Protein AF-A0A0F3NGR4-F1 (afdb_monomer_lite)

Secondary structure (DSSP, 8-state):
---------EEEEETTTSHHHHHHHHHHHHHH--EEEEEESS-HHHHHHHHHHHHHHH---EEEEE--

Structure (mmCIF, N/CA/C/O backbone):
data_AF-A0A0F3NGR4-F1
#
_entry.id   AF-A0A0F3NGR4-F1
#
loop_
_atom_site.group_PDB
_atom_site.id
_atom_site.type_symbol
_atom_site.label_atom_id
_atom_site.label_alt_id
_atom_site.label_comp_id
_atom_site.label_asym_id
_atom_site.label_entity_id
_atom_site.label_seq_id
_atom_site.pdbx_PDB_ins_code
_atom_site.Cartn_x
_atom_site.Cartn_y
_atom_site.Cartn_z
_atom_site.occupancy
_atom_site.B_iso_or_equiv
_atom_site.auth_seq_id
_atom_site.auth_comp_id
_atom_si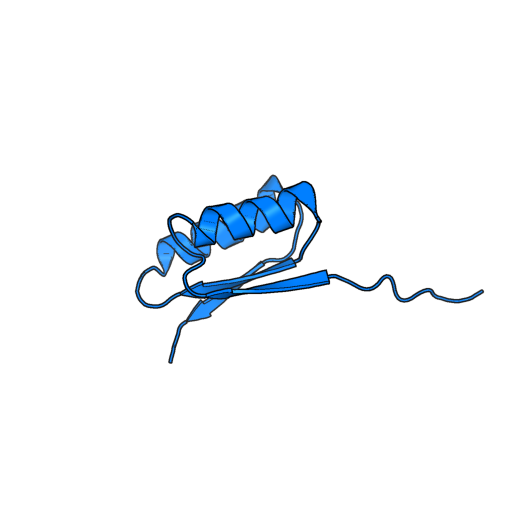te.auth_asym_id
_atom_site.auth_atom_id
_atom_site.pdbx_PDB_model_num
ATOM 1 N N . MET A 1 1 ? -14.953 -0.615 34.232 1.00 47.62 1 MET A N 1
ATOM 2 C CA . MET A 1 1 ? -14.857 0.017 32.897 1.00 47.62 1 MET A CA 1
ATOM 3 C C . MET A 1 1 ? -13.873 -0.789 32.065 1.00 47.62 1 MET A C 1
ATOM 5 O O . MET A 1 1 ? -12.675 -0.693 32.294 1.00 47.62 1 MET A O 1
ATOM 9 N N . SER A 1 2 ? -14.360 -1.667 31.185 1.00 49.22 2 SER A N 1
ATOM 10 C CA . SER A 1 2 ? -13.479 -2.433 30.298 1.00 49.22 2 SER A CA 1
ATOM 11 C C . SER A 1 2 ? -12.881 -1.470 29.274 1.00 49.22 2 SER A C 1
ATOM 13 O O . SER A 1 2 ? -13.619 -0.893 28.475 1.00 49.22 2 SER A O 1
ATOM 15 N N . ARG A 1 3 ? -11.560 -1.255 29.306 1.00 58.41 3 ARG A N 1
ATOM 16 C CA . ARG A 1 3 ? -10.833 -0.719 28.150 1.00 58.41 3 ARG A CA 1
ATOM 17 C C . ARG A 1 3 ? -10.927 -1.785 27.061 1.00 58.41 3 ARG A C 1
ATOM 19 O O . ARG A 1 3 ? -10.085 -2.678 26.991 1.00 58.41 3 ARG A O 1
ATOM 26 N N . GLY A 1 4 ? -11.987 -1.729 26.259 1.00 52.00 4 GLY A N 1
ATOM 27 C CA . GLY A 1 4 ? -12.080 -2.535 25.054 1.00 52.00 4 GLY A CA 1
ATOM 28 C C . GLY A 1 4 ? -10.864 -2.211 24.197 1.00 52.00 4 GLY A C 1
ATOM 29 O O . GLY A 1 4 ? -10.713 -1.076 23.754 1.00 52.00 4 GLY A O 1
ATOM 30 N N . HIS A 1 5 ? -9.963 -3.174 24.010 1.00 59.62 5 HIS A N 1
ATOM 31 C CA . HIS A 1 5 ? -8.966 -3.067 22.955 1.00 59.62 5 HIS A CA 1
ATOM 32 C C . HIS A 1 5 ? -9.741 -3.099 21.643 1.00 59.62 5 HIS A C 1
ATOM 34 O O . HIS A 1 5 ? -10.122 -4.169 21.164 1.00 59.62 5 HIS A O 1
ATOM 40 N N . GLU A 1 6 ? -10.035 -1.921 21.099 1.00 70.06 6 GLU A N 1
ATOM 41 C CA . GLU A 1 6 ? -10.533 -1.799 19.742 1.00 70.06 6 GLU A CA 1
ATOM 42 C C . GLU A 1 6 ? -9.496 -2.479 18.843 1.00 70.06 6 GLU A C 1
ATOM 44 O O . GLU A 1 6 ? -8.348 -2.038 18.736 1.00 70.06 6 GLU A O 1
ATOM 49 N N . ARG A 1 7 ? -9.845 -3.655 18.307 1.00 76.38 7 ARG A N 1
ATOM 50 C CA . ARG A 1 7 ? -8.893 -4.458 17.541 1.00 76.38 7 ARG A CA 1
ATOM 51 C C . ARG A 1 7 ? -8.602 -3.735 16.235 1.00 76.38 7 ARG A C 1
ATOM 53 O O . ARG A 1 7 ? -9.374 -3.850 15.283 1.00 76.38 7 ARG A O 1
ATOM 60 N N . LYS A 1 8 ? -7.481 -3.012 16.194 1.00 83.31 8 LYS A N 1
ATOM 61 C CA . LYS A 1 8 ? -6.932 -2.450 14.960 1.00 83.31 8 LYS A CA 1
ATOM 62 C C . LYS A 1 8 ? -6.739 -3.575 13.948 1.00 83.31 8 LYS A C 1
ATOM 64 O O . LYS A 1 8 ? -6.129 -4.599 14.254 1.00 83.31 8 LYS A O 1
ATOM 69 N N . LYS A 1 9 ? -7.310 -3.394 12.760 1.00 92.75 9 LYS A N 1
ATOM 70 C CA . LYS A 1 9 ? -7.238 -4.358 11.663 1.00 92.75 9 LYS A CA 1
ATOM 71 C C . LYS A 1 9 ? -6.138 -3.916 10.710 1.00 92.75 9 LYS A C 1
ATOM 73 O O . LYS A 1 9 ? -6.158 -2.780 10.245 1.00 92.75 9 LYS A O 1
ATOM 78 N N . ALA A 1 10 ? -5.201 -4.811 10.425 1.00 97.19 10 ALA A N 1
ATOM 79 C CA . ALA A 1 10 ? -4.110 -4.573 9.489 1.00 97.19 10 ALA A CA 1
ATOM 80 C C . ALA A 1 10 ? -4.004 -5.727 8.486 1.00 97.19 10 ALA A C 1
ATOM 82 O O . ALA A 1 10 ? -4.377 -6.858 8.803 1.00 97.19 10 ALA A O 1
ATOM 83 N N . VAL A 1 11 ? -3.520 -5.441 7.277 1.00 98.19 11 VAL A N 1
ATOM 84 C CA . VAL A 1 11 ? -3.346 -6.432 6.205 1.00 98.19 11 VAL A CA 1
ATOM 85 C C . VAL A 1 11 ? -2.021 -6.226 5.475 1.00 98.19 11 VAL A C 1
ATOM 87 O O . VAL A 1 11 ? -1.636 -5.097 5.177 1.00 98.19 11 VAL A O 1
ATOM 90 N N . LEU A 1 12 ? -1.332 -7.326 5.167 1.00 98.12 12 LEU A N 1
ATOM 91 C CA . LEU A 1 12 ? -0.169 -7.354 4.281 1.00 98.12 12 LEU A CA 1
ATOM 92 C C . LEU A 1 12 ? -0.611 -7.736 2.873 1.00 98.12 12 LEU A C 1
ATOM 94 O O . LEU A 1 12 ? -1.262 -8.761 2.686 1.00 98.12 12 LEU A O 1
ATOM 98 N N . ILE A 1 13 ? -0.230 -6.932 1.882 1.00 98.19 13 ILE A N 1
ATOM 99 C CA . ILE A 1 13 ? -0.569 -7.179 0.480 1.00 98.19 13 ILE A CA 1
ATOM 100 C C . ILE A 1 13 ? 0.723 -7.252 -0.338 1.00 98.19 13 ILE A C 1
ATOM 102 O O . ILE A 1 13 ? 1.467 -6.275 -0.452 1.00 98.19 13 ILE A O 1
ATOM 106 N N . THR A 1 14 ? 0.995 -8.414 -0.934 1.00 97.06 14 THR A N 1
ATOM 107 C CA . THR A 1 14 ? 2.146 -8.632 -1.822 1.00 97.06 14 THR A CA 1
ATOM 108 C C . THR A 1 14 ? 1.884 -8.071 -3.213 1.00 97.06 14 THR A C 1
ATOM 110 O O . THR A 1 14 ? 0.819 -8.297 -3.783 1.00 97.06 14 THR A O 1
ATOM 113 N N . GLY A 1 15 ? 2.849 -7.344 -3.785 1.00 96.25 15 GLY A N 1
ATOM 114 C CA . GLY A 1 15 ? 2.664 -6.705 -5.093 1.00 96.25 15 GLY A CA 1
ATOM 115 C C . GLY A 1 15 ? 1.693 -5.520 -5.040 1.00 96.25 15 GLY A C 1
ATOM 116 O O . GLY A 1 15 ? 1.140 -5.124 -6.064 1.00 96.25 15 GLY A O 1
ATOM 117 N N . ALA A 1 16 ? 1.491 -4.942 -3.852 1.00 97.75 16 ALA A N 1
ATOM 118 C CA . ALA A 1 16 ? 0.503 -3.898 -3.598 1.00 97.75 16 ALA A CA 1
ATOM 119 C C . ALA A 1 16 ? 0.764 -2.595 -4.358 1.00 97.75 16 ALA A C 1
ATOM 121 O O . ALA A 1 16 ? -0.157 -1.821 -4.576 1.00 97.75 16 ALA A O 1
ATOM 122 N N . ALA A 1 17 ? 1.995 -2.349 -4.804 1.00 96.38 17 ALA A N 1
ATOM 123 C CA . ALA A 1 17 ? 2.353 -1.107 -5.484 1.00 96.38 17 ALA A CA 1
ATOM 124 C C . ALA A 1 17 ? 1.579 -0.863 -6.802 1.00 96.38 17 ALA A C 1
ATOM 126 O O . ALA A 1 17 ? 1.462 0.285 -7.235 1.00 96.38 17 ALA A O 1
ATOM 127 N N . ASN A 1 18 ? 1.044 -1.909 -7.455 1.00 96.12 18 ASN A N 1
ATOM 128 C CA . ASN A 1 18 ? 0.482 -1.822 -8.808 1.00 96.12 18 ASN A CA 1
ATOM 129 C C . ASN A 1 18 ? -0.826 -2.604 -9.009 1.00 96.12 18 ASN A C 1
ATOM 131 O O . ASN A 1 18 ? -1.129 -3.555 -8.289 1.00 96.12 18 ASN A O 1
ATOM 135 N N . ARG A 1 19 ? -1.542 -2.247 -10.090 1.00 96.50 19 ARG A N 1
ATOM 136 C CA . ARG A 1 19 ? -2.677 -2.988 -10.676 1.00 96.50 19 ARG A CA 1
ATOM 137 C C . ARG A 1 19 ? -3.686 -3.432 -9.604 1.00 96.50 19 ARG A C 1
ATOM 139 O O . ARG A 1 19 ? -4.201 -2.605 -8.859 1.00 96.50 19 ARG A O 1
ATOM 146 N N . ILE A 1 20 ? -3.954 -4.734 -9.527 1.00 98.00 20 ILE A N 1
ATOM 147 C CA . ILE A 1 20 ? -4.952 -5.323 -8.632 1.00 98.00 20 ILE A CA 1
ATOM 148 C C . ILE A 1 20 ? -4.524 -5.188 -7.167 1.00 98.00 20 ILE A C 1
ATOM 150 O O . ILE A 1 20 ? -5.354 -4.855 -6.330 1.00 98.00 20 ILE A O 1
ATOM 154 N N . GLY A 1 21 ? -3.234 -5.357 -6.854 1.00 98.00 21 GLY A N 1
ATOM 155 C CA . GLY A 1 21 ? -2.733 -5.202 -5.485 1.00 98.00 21 GLY A CA 1
ATOM 156 C C . GLY A 1 21 ? -3.007 -3.803 -4.929 1.00 98.00 21 GLY A C 1
ATOM 157 O O . GLY A 1 21 ? -3.479 -3.665 -3.800 1.00 98.00 21 GLY 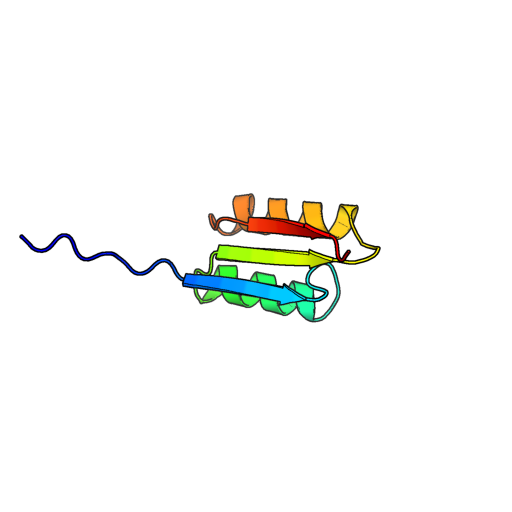A O 1
ATOM 158 N N . ARG A 1 22 ? -2.810 -2.771 -5.759 1.00 98.50 22 ARG A N 1
ATOM 159 C CA . ARG A 1 22 ? -3.126 -1.381 -5.403 1.00 98.50 22 ARG A CA 1
ATOM 160 C C . ARG A 1 22 ? -4.626 -1.171 -5.204 1.00 98.50 22 ARG A C 1
ATOM 162 O O . ARG A 1 22 ? -5.024 -0.540 -4.229 1.00 98.50 22 ARG A O 1
ATOM 169 N N . ALA A 1 23 ? -5.453 -1.715 -6.097 1.00 98.56 23 ALA A N 1
ATOM 170 C CA . ALA A 1 23 ? -6.906 -1.613 -5.980 1.00 98.56 23 ALA A CA 1
ATOM 171 C C . ALA A 1 23 ? -7.426 -2.272 -4.689 1.00 98.56 23 ALA A C 1
ATOM 173 O O . ALA A 1 23 ? -8.252 -1.686 -3.993 1.00 98.56 23 ALA A O 1
ATOM 174 N N . ILE A 1 24 ? -6.895 -3.445 -4.326 1.00 98.56 24 ILE A N 1
ATOM 175 C CA . ILE A 1 24 ? -7.242 -4.146 -3.082 1.00 98.56 24 ILE A CA 1
ATOM 176 C C . ILE A 1 24 ? -6.825 -3.323 -1.857 1.00 98.56 24 ILE A C 1
ATOM 178 O O . ILE A 1 24 ? -7.622 -3.166 -0.935 1.00 98.56 24 ILE A O 1
ATOM 182 N N . ALA A 1 25 ? -5.609 -2.767 -1.851 1.00 98.56 25 ALA A N 1
ATOM 183 C CA . ALA A 1 25 ? -5.121 -1.933 -0.753 1.00 98.56 25 ALA A CA 1
ATOM 184 C C . ALA A 1 25 ? -6.031 -0.723 -0.503 1.00 98.56 25 ALA A C 1
ATOM 186 O O . ALA A 1 25 ? -6.457 -0.486 0.628 1.00 98.56 25 ALA A O 1
ATOM 187 N N . VAL A 1 26 ? -6.379 -0.004 -1.573 1.00 98.44 26 VAL A N 1
ATOM 188 C CA . VAL A 1 26 ? -7.298 1.138 -1.518 1.00 98.44 26 VAL A CA 1
ATOM 189 C C . VAL A 1 26 ? -8.680 0.708 -1.032 1.00 98.44 26 VAL A C 1
ATOM 191 O O . VAL A 1 26 ? -9.230 1.334 -0.131 1.00 98.44 26 VAL A O 1
ATOM 194 N N . PHE A 1 27 ? -9.231 -0.379 -1.577 1.00 98.50 27 PHE A N 1
ATOM 195 C CA . PHE A 1 27 ? -10.544 -0.886 -1.183 1.00 98.50 27 PHE A CA 1
ATOM 196 C C . PHE A 1 27 ? -10.604 -1.244 0.310 1.00 98.50 27 PHE A C 1
ATOM 198 O O . PHE A 1 27 ? -11.532 -0.831 1.008 1.00 98.50 27 PHE A O 1
ATOM 205 N N . LEU A 1 28 ? -9.606 -1.969 0.824 1.00 98.31 28 LEU A N 1
ATOM 206 C CA . LEU A 1 28 ? -9.564 -2.384 2.229 1.00 98.31 28 LEU A CA 1
ATOM 207 C C . LEU A 1 28 ? -9.364 -1.199 3.180 1.00 98.31 28 LEU A C 1
ATOM 209 O O . LEU A 1 28 ? -10.008 -1.154 4.230 1.00 98.31 28 LEU A O 1
ATOM 213 N N . ALA A 1 29 ? -8.534 -0.223 2.812 1.00 97.88 29 ALA A N 1
ATOM 214 C CA . ALA A 1 29 ? -8.362 0.989 3.606 1.00 97.88 29 ALA A CA 1
ATOM 215 C C . ALA A 1 29 ? -9.632 1.850 3.608 1.00 97.88 29 ALA A C 1
ATOM 217 O O . ALA A 1 29 ? -10.159 2.165 4.674 1.00 97.88 29 ALA A O 1
ATOM 218 N N . ALA A 1 30 ? -10.164 2.174 2.428 1.00 97.75 30 ALA A N 1
ATOM 219 C CA . ALA A 1 30 ? -11.284 3.098 2.277 1.00 97.75 30 ALA A CA 1
ATOM 220 C C . ALA A 1 30 ? -12.608 2.523 2.794 1.00 97.75 30 ALA A C 1
ATOM 222 O O . ALA A 1 30 ? -13.377 3.222 3.448 1.00 97.75 30 ALA A O 1
ATOM 223 N N . ARG A 1 31 ? -12.898 1.249 2.499 1.00 97.06 31 ARG A N 1
ATOM 224 C CA . ARG A 1 31 ? -14.210 0.650 2.791 1.00 97.06 31 ARG A CA 1
ATOM 225 C C . ARG A 1 31 ? -14.252 -0.139 4.090 1.00 97.06 31 ARG A C 1
ATOM 227 O O . ARG A 1 31 ? -15.322 -0.278 4.675 1.00 97.06 31 ARG A O 1
ATOM 234 N N . HIS A 1 32 ? -13.111 -0.657 4.535 1.00 95.38 32 HIS A N 1
ATOM 235 C CA . HIS A 1 32 ? -13.049 -1.530 5.706 1.00 95.38 32 HIS A CA 1
ATOM 236 C C . HIS A 1 32 ? -12.129 -1.019 6.821 1.00 95.38 32 HIS A C 1
ATOM 238 O O . HIS A 1 32 ? -12.072 -1.644 7.881 1.00 95.38 32 HIS A O 1
ATOM 244 N N . GLY A 1 33 ? -11.445 0.111 6.615 1.00 95.69 33 GLY A N 1
ATOM 245 C CA . GLY A 1 33 ? -10.651 0.771 7.646 1.00 95.69 33 GLY A CA 1
ATOM 246 C C . GLY A 1 33 ? -9.393 0.007 8.058 1.00 95.69 33 GLY A C 1
ATOM 247 O O . GLY A 1 33 ? -8.983 0.122 9.211 1.00 95.69 33 GLY A O 1
ATOM 248 N N . TYR A 1 34 ? -8.801 -0.781 7.157 1.00 97.94 34 TYR A N 1
ATOM 249 C CA . TYR A 1 34 ? -7.553 -1.493 7.442 1.00 97.94 34 TYR A CA 1
ATOM 250 C C . TYR A 1 34 ? -6.332 -0.569 7.371 1.00 97.94 34 TYR A C 1
ATOM 252 O O . TYR A 1 34 ? -6.208 0.233 6.446 1.00 97.94 34 TYR A O 1
ATOM 260 N N . ASP A 1 35 ? -5.391 -0.764 8.295 1.00 98.25 35 ASP A N 1
ATOM 261 C CA . ASP A 1 35 ? -4.003 -0.333 8.124 1.00 98.25 35 ASP A CA 1
ATOM 262 C C . ASP A 1 35 ? -3.298 -1.263 7.114 1.00 98.25 35 ASP A C 1
ATOM 264 O O . ASP A 1 35 ? -3.524 -2.478 7.107 1.00 98.25 35 ASP A O 1
ATOM 268 N N . ILE A 1 36 ? -2.450 -0.717 6.241 1.00 98.56 36 ILE A N 1
ATOM 269 C CA . ILE A 1 36 ? -1.920 -1.449 5.079 1.00 98.56 36 ILE A CA 1
ATOM 270 C C . ILE A 1 36 ? -0.397 -1.620 5.144 1.00 98.56 36 ILE A C 1
ATOM 272 O O . ILE A 1 36 ? 0.3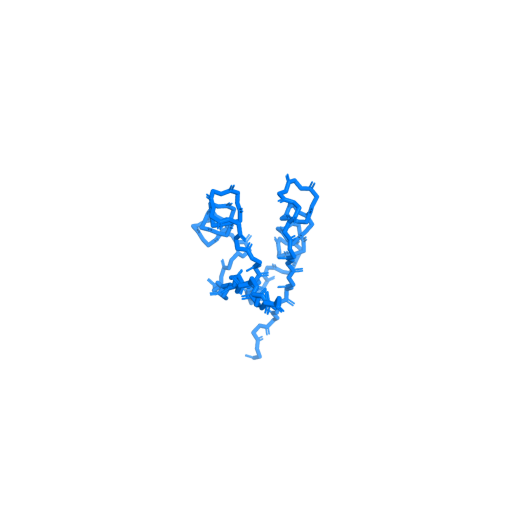58 -0.651 5.145 1.00 98.56 36 ILE A O 1
ATOM 276 N N . ALA A 1 37 ? 0.083 -2.859 5.080 1.00 98.50 37 ALA A N 1
ATOM 277 C CA . ALA A 1 37 ? 1.474 -3.163 4.764 1.00 98.50 37 ALA A CA 1
ATOM 278 C C . ALA A 1 37 ? 1.622 -3.418 3.251 1.00 98.50 37 ALA A C 1
ATOM 280 O O . ALA A 1 37 ? 1.074 -4.375 2.699 1.00 98.50 37 ALA A O 1
ATOM 281 N N . VAL A 1 38 ? 2.354 -2.531 2.575 1.00 98.50 38 VAL A N 1
ATOM 282 C CA . VAL A 1 38 ? 2.555 -2.521 1.121 1.00 98.50 38 VAL A CA 1
ATOM 283 C C . VAL A 1 38 ? 3.842 -3.272 0.797 1.00 98.50 38 VAL A C 1
ATOM 285 O O . VAL A 1 38 ? 4.930 -2.737 0.981 1.00 98.50 38 VAL A O 1
ATOM 288 N N . HIS A 1 39 ? 3.750 -4.501 0.291 1.00 98.25 39 HIS A N 1
ATOM 289 C CA . HIS A 1 39 ? 4.938 -5.239 -0.140 1.00 98.25 39 HIS A CA 1
ATOM 290 C C . HIS A 1 39 ? 5.223 -5.047 -1.636 1.00 98.25 39 HIS A C 1
ATOM 292 O O . HIS A 1 39 ? 4.321 -5.157 -2.477 1.00 98.25 39 HIS A O 1
ATOM 298 N N . TYR A 1 40 ? 6.487 -4.785 -1.977 1.00 98.00 40 TYR A N 1
ATOM 299 C CA . TYR A 1 40 ? 6.943 -4.535 -3.345 1.00 98.00 40 TYR A CA 1
ATOM 300 C C . TYR A 1 40 ? 8.291 -5.205 -3.646 1.00 98.00 40 TYR A C 1
ATOM 302 O O . TYR A 1 40 ? 9.138 -5.353 -2.770 1.00 98.00 40 TYR A O 1
ATOM 310 N N . ASN A 1 41 ? 8.518 -5.558 -4.919 1.00 96.31 41 ASN A N 1
ATOM 311 C CA . ASN A 1 41 ? 9.850 -5.916 -5.412 1.00 96.31 41 ASN A CA 1
ATOM 312 C C . ASN A 1 41 ? 10.503 -4.699 -6.089 1.00 96.31 41 ASN A C 1
ATOM 314 O O . ASN A 1 41 ? 11.196 -3.930 -5.438 1.00 96.31 41 ASN A O 1
ATOM 318 N N . THR A 1 42 ? 10.270 -4.450 -7.374 1.00 96.56 42 THR A N 1
ATOM 319 C CA . THR A 1 42 ? 10.964 -3.370 -8.109 1.00 96.56 42 THR A CA 1
ATOM 320 C C . THR A 1 42 ? 10.258 -2.013 -8.050 1.00 96.56 42 THR A C 1
ATOM 322 O O . THR A 1 42 ? 10.821 -0.998 -8.436 1.00 96.56 42 THR A O 1
ATOM 325 N N . SER A 1 43 ? 9.014 -1.967 -7.572 1.00 97.25 43 SER A N 1
ATOM 326 C CA . SER A 1 43 ? 8.139 -0.791 -7.681 1.00 97.25 43 SER A CA 1
ATOM 327 C C . SER A 1 43 ? 8.189 0.118 -6.451 1.00 97.25 43 SER A C 1
ATOM 329 O O . SER A 1 43 ? 7.164 0.326 -5.808 1.00 97.25 43 SER A O 1
ATOM 331 N N . TYR A 1 44 ? 9.374 0.633 -6.120 1.00 97.56 44 TYR A N 1
ATOM 332 C CA . TYR A 1 44 ? 9.593 1.443 -4.917 1.00 97.56 44 TYR A CA 1
ATOM 333 C C . TYR A 1 44 ? 8.761 2.732 -4.888 1.00 97.56 44 TYR A C 1
ATOM 335 O O . TYR A 1 44 ? 7.960 2.920 -3.976 1.00 97.56 44 TYR A O 1
ATOM 343 N N . GLU A 1 45 ? 8.887 3.581 -5.909 1.00 98.44 45 GLU A N 1
ATOM 344 C CA . GLU A 1 45 ? 8.188 4.874 -5.972 1.00 98.44 45 GLU A CA 1
ATOM 345 C C . GLU A 1 45 ? 6.672 4.690 -5.884 1.00 98.44 45 GLU A C 1
ATOM 347 O O . GLU A 1 45 ? 6.003 5.289 -5.047 1.00 98.44 45 GLU A O 1
ATOM 352 N N . LYS A 1 46 ? 6.137 3.731 -6.644 1.00 98.44 46 LYS A N 1
ATOM 353 C CA . LYS A 1 46 ? 4.711 3.394 -6.606 1.00 98.44 46 LYS A CA 1
ATOM 354 C C . LYS A 1 46 ? 4.258 2.812 -5.268 1.00 98.44 46 LYS A C 1
ATOM 356 O O . LYS A 1 46 ? 3.075 2.910 -4.947 1.00 98.44 46 LYS A O 1
ATOM 361 N N . ALA A 1 47 ? 5.138 2.167 -4.503 1.00 98.50 47 ALA A N 1
ATOM 362 C CA . ALA A 1 47 ? 4.808 1.729 -3.150 1.00 98.50 47 ALA A CA 1
ATOM 363 C C . ALA A 1 47 ? 4.692 2.935 -2.206 1.00 98.50 47 ALA A C 1
ATOM 365 O O . ALA A 1 47 ? 3.720 3.023 -1.457 1.00 98.50 47 ALA A O 1
ATOM 366 N N . LEU A 1 48 ? 5.617 3.897 -2.307 1.00 98.44 48 LEU A N 1
ATOM 367 C CA . LEU A 1 48 ? 5.580 5.133 -1.523 1.00 98.44 48 LEU A CA 1
ATOM 368 C C . LEU A 1 48 ? 4.378 6.014 -1.866 1.00 98.44 48 LEU A C 1
ATOM 370 O O . LEU A 1 48 ? 3.717 6.513 -0.960 1.00 98.44 48 LEU A O 1
ATOM 374 N N . GLU A 1 49 ? 4.041 6.150 -3.147 1.00 98.62 49 GLU A N 1
ATOM 375 C CA . GLU A 1 49 ? 2.830 6.851 -3.579 1.00 98.62 49 GLU A CA 1
ATOM 376 C C . GLU A 1 49 ? 1.569 6.222 -2.981 1.00 98.62 49 GLU A C 1
ATOM 378 O O . GLU A 1 49 ? 0.673 6.926 -2.522 1.00 98.62 49 GLU A O 1
ATOM 383 N N . LEU A 1 50 ? 1.478 4.885 -2.978 1.00 98.62 50 LEU A N 1
ATOM 384 C CA . LEU A 1 50 ? 0.350 4.197 -2.356 1.00 98.62 50 LEU A CA 1
ATOM 385 C C . LEU A 1 50 ? 0.329 4.439 -0.845 1.00 98.62 50 LEU A C 1
ATOM 387 O O . LEU A 1 50 ? -0.727 4.717 -0.290 1.00 98.62 50 LEU A O 1
ATOM 391 N N . GLN A 1 51 ? 1.481 4.355 -0.181 1.00 98.62 51 GLN A N 1
ATOM 392 C CA . GLN A 1 51 ? 1.599 4.626 1.247 1.00 98.62 51 GLN A CA 1
ATOM 393 C C . GLN A 1 51 ? 1.115 6.038 1.602 1.00 98.62 51 GLN A C 1
ATOM 395 O O . GLN A 1 51 ? 0.349 6.189 2.554 1.00 98.62 51 GLN A O 1
ATOM 400 N N . ALA A 1 52 ? 1.545 7.053 0.848 1.00 98.62 52 ALA A N 1
ATOM 401 C CA . ALA A 1 52 ? 1.110 8.434 1.031 1.00 98.62 52 ALA A CA 1
ATOM 402 C C . ALA A 1 52 ? -0.401 8.564 0.808 1.00 98.62 52 ALA A C 1
ATOM 404 O O . ALA A 1 52 ? -1.108 9.022 1.701 1.00 98.62 52 ALA A O 1
ATOM 405 N N . ALA A 1 53 ? -0.919 8.033 -0.305 1.00 98.38 53 ALA A N 1
ATOM 406 C CA . ALA A 1 53 ? -2.347 8.068 -0.609 1.00 98.38 53 ALA A CA 1
ATOM 407 C C . ALA A 1 53 ? -3.204 7.416 0.490 1.00 98.38 53 ALA A C 1
ATOM 409 O O . ALA A 1 53 ? -4.238 7.959 0.869 1.00 98.38 53 ALA A O 1
ATOM 410 N N . ILE A 1 54 ? -2.773 6.277 1.049 1.00 98.56 54 ILE A N 1
ATOM 411 C CA . ILE A 1 54 ? -3.506 5.609 2.135 1.00 98.56 54 ILE A CA 1
ATOM 412 C C . ILE A 1 54 ? -3.578 6.491 3.389 1.00 98.56 54 ILE A C 1
ATOM 414 O O . ILE A 1 54 ? -4.634 6.584 4.024 1.00 98.56 54 ILE A O 1
ATOM 418 N N . ARG A 1 55 ? -2.465 7.146 3.732 1.00 98.44 55 ARG A N 1
ATOM 419 C CA . ARG A 1 55 ? -2.365 8.018 4.906 1.00 98.44 55 ARG A CA 1
ATOM 420 C C . ARG A 1 55 ? -3.169 9.302 4.728 1.00 98.44 55 ARG A C 1
ATOM 422 O O . ARG A 1 55 ? -3.952 9.647 5.606 1.00 98.44 55 ARG A O 1
ATOM 429 N N . GLU A 1 56 ? -3.000 9.976 3.598 1.00 98.44 56 GLU A N 1
ATOM 430 C CA . GLU A 1 56 ? -3.556 11.307 3.342 1.00 98.44 56 GLU A CA 1
ATOM 431 C C . GLU A 1 56 ? -5.042 11.264 2.978 1.00 98.44 56 GLU A C 1
ATOM 433 O O . GLU A 1 56 ? -5.816 12.083 3.466 1.00 98.44 56 GLU A O 1
ATOM 438 N N . VAL A 1 57 ? -5.462 10.295 2.158 1.00 98.06 57 VAL A N 1
ATOM 439 C CA . VAL A 1 57 ? -6.838 10.244 1.639 1.00 98.06 57 VAL A CA 1
ATOM 440 C C . VAL A 1 57 ? -7.767 9.465 2.569 1.00 98.06 57 VAL A C 1
ATOM 442 O O . VAL A 1 57 ? -8.926 9.838 2.732 1.00 98.06 57 VAL A O 1
ATOM 445 N N . TYR A 1 58 ? -7.285 8.381 3.188 1.00 96.62 58 TYR A N 1
ATOM 446 C CA . TYR A 1 58 ? -8.137 7.481 3.984 1.00 96.62 58 TYR A CA 1
ATOM 447 C C . TYR A 1 58 ? -7.861 7.536 5.492 1.00 96.62 58 TYR A C 1
ATOM 449 O O . TYR A 1 58 ? -8.554 6.866 6.263 1.00 96.62 58 TYR A O 1
ATOM 457 N N . GLY A 1 59 ? -6.858 8.302 5.939 1.00 96.81 59 GLY A N 1
ATOM 458 C CA . GLY A 1 59 ? -6.517 8.431 7.360 1.00 96.81 59 GLY A CA 1
ATOM 459 C C . GLY A 1 59 ? -6.150 7.097 8.018 1.00 96.81 59 GLY A C 1
ATOM 460 O O . GLY A 1 59 ? -6.427 6.889 9.205 1.00 96.81 59 GLY A O 1
ATOM 461 N N . LYS A 1 60 ? -5.618 6.144 7.240 1.00 97.38 60 LYS A N 1
ATOM 462 C CA . LYS A 1 60 ? -5.138 4.844 7.732 1.00 97.38 60 LYS A CA 1
ATOM 463 C C . LYS A 1 60 ? -3.617 4.815 7.759 1.00 97.38 60 LYS A C 1
ATOM 465 O O . LYS A 1 60 ? -2.956 5.516 6.996 1.00 97.38 60 LYS A O 1
ATOM 470 N N . ASN A 1 61 ? -3.043 3.987 8.625 1.00 98.19 61 ASN A N 1
ATOM 471 C CA . ASN A 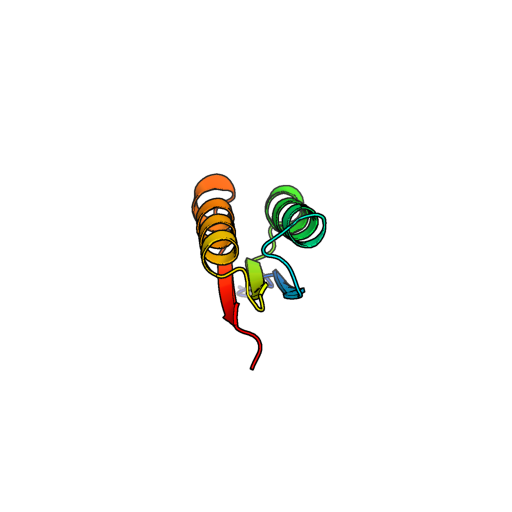1 61 ? -1.602 3.789 8.616 1.00 98.19 61 ASN A CA 1
ATOM 472 C C . ASN A 1 61 ? -1.214 2.939 7.407 1.00 98.19 61 ASN A C 1
ATOM 474 O O . ASN A 1 61 ? -1.916 1.999 7.030 1.00 98.19 61 ASN A O 1
ATOM 478 N N . ALA A 1 62 ? -0.061 3.248 6.825 1.00 98.38 62 ALA A N 1
ATOM 479 C CA . ALA A 1 62 ? 0.535 2.416 5.794 1.00 98.38 62 ALA A CA 1
ATOM 480 C C . ALA A 1 62 ? 2.053 2.413 5.899 1.00 98.38 62 ALA A C 1
ATOM 482 O O . ALA A 1 62 ? 2.629 3.455 6.207 1.00 98.38 62 ALA A O 1
ATOM 483 N N . SER A 1 63 ? 2.690 1.283 5.602 1.00 98.44 63 SER A N 1
ATOM 484 C CA . SER A 1 63 ? 4.152 1.149 5.559 1.00 98.44 63 SER A CA 1
ATOM 485 C C . SER A 1 63 ? 4.571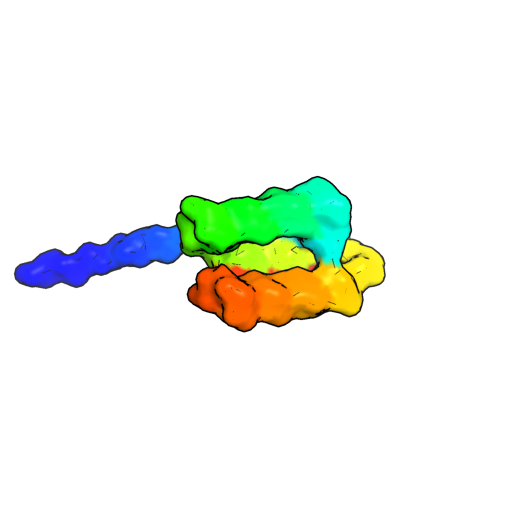 0.249 4.402 1.00 98.44 63 SER A C 1
ATOM 487 O O . SER A 1 63 ? 3.903 -0.748 4.125 1.00 98.44 63 SER A O 1
ATOM 489 N N . SER A 1 64 ? 5.670 0.597 3.736 1.00 98.31 64 SER A N 1
ATOM 490 C CA . SER A 1 64 ? 6.179 -0.129 2.568 1.00 98.31 64 SER A CA 1
ATOM 491 C C . SER A 1 64 ? 7.330 -1.068 2.932 1.00 98.31 64 SER A C 1
ATOM 493 O O . SER A 1 64 ? 8.226 -0.688 3.680 1.00 98.31 64 SER A O 1
ATOM 495 N N . PHE A 1 65 ? 7.325 -2.278 2.371 1.00 98.00 65 PHE A N 1
ATOM 496 C CA . PHE A 1 65 ? 8.298 -3.338 2.645 1.00 98.00 65 PHE A CA 1
ATOM 497 C C . PHE A 1 65 ? 8.852 -3.916 1.339 1.00 98.00 65 PHE A C 1
ATOM 499 O O . PHE A 1 65 ? 8.097 -4.384 0.482 1.00 98.00 65 PHE A O 1
A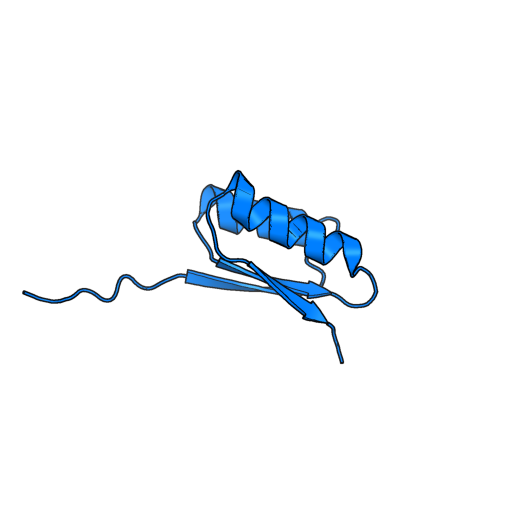TOM 506 N N . LYS A 1 66 ? 10.179 -3.888 1.190 1.00 97.38 66 LYS A N 1
ATOM 507 C CA . LYS A 1 66 ? 10.893 -4.462 0.046 1.00 97.38 66 LYS A CA 1
ATOM 508 C C . LYS A 1 66 ? 11.026 -5.979 0.214 1.00 97.38 66 LYS A C 1
ATOM 510 O O . LYS A 1 66 ? 11.370 -6.446 1.296 1.00 97.38 66 LYS A O 1
ATOM 515 N N . GLN A 1 67 ? 10.797 -6.727 -0.862 1.00 92.62 67 GLN A N 1
ATOM 516 C CA . GLN A 1 67 ? 11.132 -8.150 -0.927 1.00 92.62 67 GLN A CA 1
ATOM 517 C C . GLN A 1 67 ? 12.652 -8.339 -0.839 1.00 92.62 67 GLN A C 1
ATOM 519 O O . GLN A 1 67 ? 13.374 -7.706 -1.615 1.00 92.62 67 GLN A O 1
ATOM 524 N N . ILE A 1 68 ? 13.104 -9.193 0.082 1.00 87.44 68 ILE A N 1
ATOM 525 C CA . ILE A 1 68 ? 14.504 -9.633 0.176 1.00 87.44 68 ILE A CA 1
ATOM 526 C C . ILE A 1 68 ? 14.901 -10.530 -0.997 1.00 87.44 68 ILE A C 1
ATOM 528 O O . ILE A 1 68 ? 14.017 -11.249 -1.521 1.00 87.44 68 ILE A O 1
#

Radius of gyration: 12.65 Å; chains: 1; bounding box: 29×21×44 Å

Foldseek 3Di:
DDPPPPDAAEDEFAQLLDDVNVVVQCCCCAPVVYAYEAEDEPRVVSSVVSQCCSCPVRVHHYDYDYDD

InterPro domains:
  IPR036291 NAD(P)-binding domain superfamily [SSF51735] (8-63)

Organism: NCBI:txid1359153

pLDDT: mean 93.32, std 12.28, range [47.62, 98.62]

Sequence (68 aa):
MSRGHERKKAVLITGAANRIGRAIAVFLAARHGYDIAVHYNTSYEKALELQAAIREVYGKNASSFKQI